Protein AF-A0A2N9XW46-F1 (afdb_monomer_lite)

Structure (mmCIF, N/CA/C/O backbone):
data_AF-A0A2N9XW46-F1
#
_entry.id   AF-A0A2N9XW46-F1
#
loop_
_atom_site.group_PDB
_atom_site.id
_atom_site.type_symbol
_atom_site.label_atom_id
_atom_site.label_alt_id
_atom_site.label_comp_id
_atom_site.label_asym_id
_atom_site.label_entity_id
_atom_site.label_seq_id
_atom_site.pdbx_PDB_ins_code
_atom_site.Cartn_x
_atom_site.Cartn_y
_atom_site.Cartn_z
_atom_site.occupancy
_atom_site.B_iso_or_equiv
_atom_site.auth_seq_id
_atom_site.auth_comp_id
_atom_site.auth_asym_id
_atom_site.auth_atom_id
_atom_site.pdbx_PDB_model_num
ATOM 1 N N . MET A 1 1 ? -12.911 -2.588 5.011 1.00 81.88 1 MET A N 1
ATOM 2 C CA . MET A 1 1 ? -12.621 -1.964 3.715 1.00 81.88 1 MET A CA 1
ATOM 3 C C . MET A 1 1 ? -11.262 -1.303 3.784 1.00 81.88 1 MET A C 1
ATOM 5 O O . MET A 1 1 ? -11.016 -0.516 4.702 1.00 81.88 1 MET A O 1
ATOM 9 N N . ASN A 1 2 ? -10.379 -1.705 2.883 1.00 91.69 2 ASN A N 1
ATOM 10 C CA . ASN A 1 2 ? -9.062 -1.109 2.729 1.00 91.69 2 ASN A CA 1
ATOM 11 C C . ASN A 1 2 ? -9.157 0.026 1.708 1.00 91.69 2 ASN A C 1
ATOM 13 O O . ASN A 1 2 ? -10.032 0.024 0.848 1.00 91.69 2 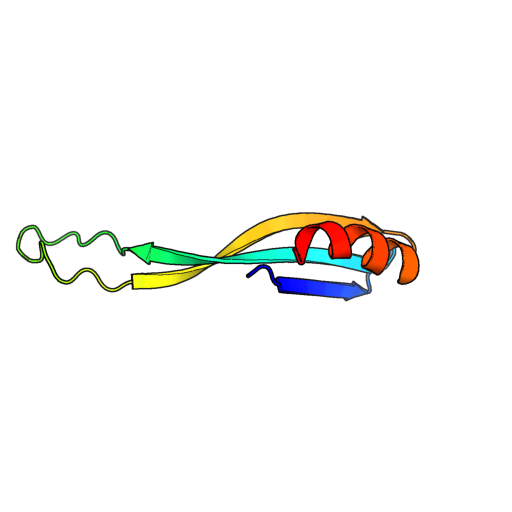ASN A O 1
ATOM 17 N N . ASN A 1 3 ? -8.275 1.005 1.837 1.00 92.31 3 ASN A N 1
ATOM 18 C CA . ASN A 1 3 ? -8.140 2.121 0.918 1.00 92.31 3 ASN A CA 1
ATOM 19 C C . ASN A 1 3 ? -6.700 2.163 0.425 1.00 92.31 3 ASN A C 1
ATOM 21 O O . ASN A 1 3 ? -5.782 1.771 1.149 1.00 92.31 3 ASN A O 1
ATOM 25 N N . VAL A 1 4 ? -6.515 2.673 -0.786 1.00 94.69 4 VAL A N 1
ATOM 26 C CA . VAL A 1 4 ? -5.209 2.772 -1.431 1.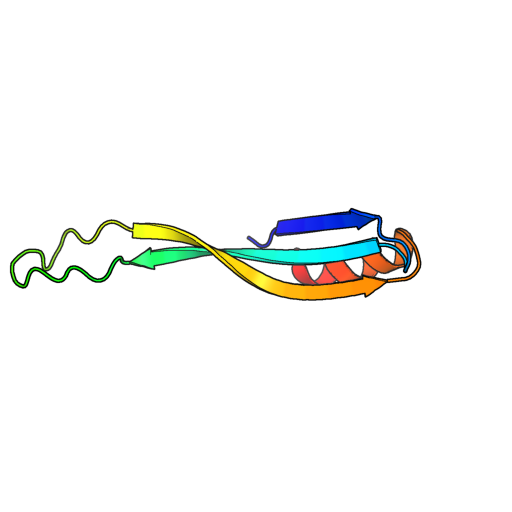00 94.69 4 VAL A CA 1
ATOM 27 C C . VAL A 1 4 ? -4.996 4.212 -1.871 1.00 94.69 4 VAL A C 1
ATOM 29 O O . VAL A 1 4 ? -5.880 4.819 -2.470 1.00 94.69 4 VAL A O 1
ATOM 32 N N . THR A 1 5 ? -3.825 4.759 -1.570 1.00 96.12 5 THR A N 1
ATOM 33 C CA . THR A 1 5 ? -3.353 6.038 -2.109 1.00 96.12 5 THR A CA 1
ATOM 34 C C . THR A 1 5 ? -2.134 5.813 -2.980 1.00 96.12 5 THR A C 1
ATOM 36 O O . THR A 1 5 ? -1.247 5.044 -2.608 1.00 96.12 5 THR A O 1
ATOM 39 N N . TYR A 1 6 ? -2.091 6.524 -4.103 1.00 96.62 6 TYR A N 1
ATOM 40 C CA . TYR A 1 6 ? -0.992 6.504 -5.057 1.00 96.62 6 TYR A CA 1
ATOM 41 C C . TYR A 1 6 ? -0.375 7.894 -5.133 1.00 96.62 6 TYR A C 1
ATOM 43 O O . TYR A 1 6 ? -1.080 8.872 -5.388 1.00 96.62 6 TYR A O 1
ATOM 51 N N . THR A 1 7 ? 0.935 7.969 -4.944 1.00 96.75 7 THR A N 1
ATOM 52 C CA . THR A 1 7 ? 1.690 9.217 -4.985 1.00 96.75 7 THR A CA 1
ATOM 53 C C . THR A 1 7 ? 2.858 9.050 -5.952 1.00 96.75 7 THR A C 1
ATOM 55 O O . THR A 1 7 ? 3.748 8.240 -5.688 1.00 96.75 7 THR A O 1
ATOM 58 N N . PRO A 1 8 ? 2.897 9.792 -7.071 1.00 95.94 8 PRO A N 1
ATOM 59 C CA . PRO A 1 8 ? 4.070 9.823 -7.935 1.00 95.94 8 PRO A CA 1
ATOM 60 C C . PRO A 1 8 ? 5.284 10.379 -7.179 1.00 95.94 8 PRO A C 1
ATOM 62 O O . PRO A 1 8 ? 5.206 11.434 -6.551 1.00 95.94 8 PRO A O 1
ATOM 65 N N . VAL A 1 9 ? 6.412 9.676 -7.245 1.00 95.00 9 VAL A N 1
ATOM 66 C CA . VAL A 1 9 ? 7.697 10.060 -6.648 1.00 95.00 9 VAL A CA 1
ATOM 67 C C . VAL A 1 9 ? 8.818 9.882 -7.674 1.00 95.00 9 VAL A C 1
ATOM 69 O O . VAL A 1 9 ? 8.637 9.250 -8.711 1.00 95.00 9 VAL A O 1
ATOM 72 N N . LYS A 1 10 ? 10.018 10.406 -7.394 1.00 93.81 10 LYS A N 1
ATOM 73 C CA . LYS A 1 10 ? 11.163 10.293 -8.319 1.00 93.81 10 LYS A CA 1
ATOM 74 C C . LYS A 1 10 ? 11.507 8.838 -8.687 1.00 93.81 10 LYS A C 1
ATOM 76 O O . LYS A 1 10 ? 11.967 8.589 -9.792 1.00 93.81 10 LYS A O 1
ATOM 81 N N . ALA A 1 11 ? 11.287 7.904 -7.763 1.00 91.25 11 ALA A N 1
ATOM 82 C CA . ALA A 1 11 ? 11.581 6.480 -7.921 1.00 91.25 11 ALA A CA 1
ATOM 83 C C . ALA A 1 11 ? 10.392 5.643 -8.445 1.00 91.25 11 ALA A C 1
ATOM 85 O O . ALA A 1 11 ? 10.434 4.429 -8.324 1.00 91.25 11 ALA A O 1
ATOM 86 N N . GLY A 1 12 ? 9.314 6.264 -8.945 1.00 95.00 12 GLY A N 1
ATOM 87 C CA . GLY A 1 12 ? 8.135 5.556 -9.462 1.00 95.00 12 GLY A CA 1
ATOM 88 C C . GLY A 1 12 ? 6.830 5.970 -8.779 1.00 95.00 12 GLY A C 1
ATOM 89 O O . GLY A 1 12 ? 6.630 7.134 -8.442 1.00 95.00 12 GLY A O 1
ATOM 90 N N . ILE A 1 13 ? 5.914 5.024 -8.577 1.00 97.31 13 ILE A N 1
ATOM 91 C CA . ILE A 1 13 ? 4.631 5.242 -7.901 1.00 97.31 13 ILE A CA 1
ATOM 92 C C . ILE A 1 13 ? 4.712 4.673 -6.490 1.00 97.31 13 ILE A C 1
ATOM 94 O O . ILE A 1 13 ? 4.874 3.468 -6.296 1.00 97.31 13 ILE A O 1
ATOM 98 N N . HIS A 1 14 ? 4.590 5.544 -5.494 1.00 97.38 14 HIS A N 1
ATOM 99 C CA . HIS A 1 14 ? 4.500 5.154 -4.098 1.00 97.38 14 HIS A CA 1
ATOM 100 C C . HIS A 1 14 ? 3.052 4.817 -3.741 1.00 97.38 14 HIS A C 1
ATOM 102 O O . HIS A 1 14 ? 2.151 5.640 -3.906 1.00 97.38 14 HIS A O 1
ATOM 108 N N . VAL A 1 15 ? 2.828 3.601 -3.262 1.00 96.38 15 VAL A N 1
ATOM 109 C CA . VAL A 1 15 ? 1.510 3.059 -2.952 1.00 96.38 15 VAL A CA 1
ATOM 110 C C . VAL A 1 15 ? 1.412 2.806 -1.457 1.00 96.38 15 VAL A C 1
ATOM 112 O O . VAL A 1 15 ? 2.201 2.046 -0.896 1.00 96.38 15 VAL A O 1
ATOM 115 N N . VAL A 1 16 ? 0.397 3.392 -0.826 1.00 96.69 16 VAL A N 1
ATOM 116 C CA . VAL A 1 16 ? 0.087 3.177 0.592 1.00 96.69 16 VAL A CA 1
ATOM 117 C C . VAL A 1 16 ? -1.296 2.566 0.703 1.00 96.69 16 VAL A C 1
ATOM 119 O O . VAL A 1 16 ? -2.290 3.166 0.290 1.00 96.69 16 VAL A O 1
ATOM 122 N N . VAL A 1 17 ? -1.365 1.383 1.304 1.00 95.62 17 VAL A N 1
ATOM 123 C CA . VAL A 1 17 ? -2.617 0.714 1.636 1.00 95.62 17 VAL A CA 1
ATOM 124 C C . VAL A 1 17 ? -2.901 0.933 3.115 1.00 95.62 17 VAL A C 1
ATOM 126 O O . VAL A 1 17 ? -2.082 0.608 3.979 1.00 95.62 17 VAL A O 1
ATOM 129 N N . PHE A 1 18 ? -4.080 1.459 3.430 1.00 94.50 18 PHE A N 1
ATOM 130 C CA . PHE A 1 18 ? -4.508 1.697 4.802 1.00 94.50 18 PHE A CA 1
ATOM 131 C C . PHE A 1 18 ? -5.928 1.210 5.054 1.00 94.50 18 PHE A C 1
ATOM 133 O O . PHE A 1 18 ? -6.817 1.284 4.209 1.00 94.50 18 PHE A O 1
ATOM 140 N N . ARG A 1 19 ? -6.165 0.758 6.281 1.00 92.38 19 ARG A N 1
ATOM 141 C CA . ARG A 1 19 ? -7.487 0.387 6.772 1.00 92.38 19 ARG A CA 1
ATOM 142 C C . ARG A 1 19 ? -7.948 1.404 7.801 1.00 92.38 19 ARG A C 1
ATOM 144 O O . ARG A 1 19 ? -7.196 1.769 8.705 1.00 92.38 19 ARG A O 1
ATOM 151 N N . THR A 1 20 ? -9.202 1.828 7.698 1.00 89.69 20 THR A N 1
ATOM 152 C CA . THR A 1 20 ? -9.845 2.607 8.761 1.00 89.69 20 THR A CA 1
ATOM 153 C C . THR A 1 20 ? -10.321 1.644 9.843 1.00 89.69 20 THR A C 1
ATOM 155 O O . THR A 1 20 ? -11.097 0.728 9.568 1.00 89.69 20 THR A O 1
ATOM 158 N N . VAL A 1 21 ? -9.833 1.827 11.069 1.00 87.31 21 VAL A N 1
ATOM 159 C CA . VAL A 1 21 ? -10.206 1.023 12.239 1.00 87.31 21 VAL A CA 1
ATOM 160 C C . VAL A 1 21 ? -10.803 1.909 13.324 1.00 87.31 21 VAL A C 1
ATOM 162 O O . VAL A 1 21 ? -10.357 3.036 13.536 1.00 87.31 21 VAL A O 1
ATOM 165 N N . MET A 1 22 ? -11.806 1.397 14.031 1.00 85.75 22 MET A N 1
ATOM 166 C CA . MET A 1 22 ? -12.371 2.072 15.196 1.00 85.75 22 MET A CA 1
ATOM 167 C C . MET A 1 22 ? -11.498 1.764 16.406 1.00 85.75 22 MET A C 1
ATOM 169 O O . MET A 1 22 ? -11.395 0.615 16.833 1.00 85.75 22 MET A O 1
ATOM 173 N N . LYS A 1 23 ? -10.853 2.788 16.960 1.00 81.12 23 LYS A N 1
ATOM 174 C CA . LYS A 1 23 ? -10.089 2.676 18.199 1.00 81.12 23 LYS A CA 1
ATOM 175 C C . LYS A 1 23 ? -10.904 3.294 19.324 1.00 81.12 23 LYS A C 1
ATOM 177 O O . LYS A 1 23 ? -11.278 4.465 19.255 1.00 81.12 23 LYS A O 1
ATOM 182 N N . LYS A 1 24 ? -11.180 2.503 20.361 1.00 76.81 24 LYS A N 1
ATOM 183 C CA . LYS A 1 24 ? -11.773 3.018 21.596 1.00 76.81 24 LYS A CA 1
ATOM 184 C C . LYS A 1 24 ? -10.753 3.939 22.259 1.00 76.81 24 LYS A C 1
ATOM 186 O O . LYS A 1 24 ? -9.611 3.530 22.480 1.00 76.81 24 LYS A O 1
ATOM 191 N N . GLU A 1 25 ? -11.135 5.177 22.550 1.00 72.06 25 GLU A N 1
ATOM 192 C CA . GLU A 1 25 ? -10.283 6.042 23.357 1.00 72.06 25 GLU A CA 1
ATOM 193 C C . GLU A 1 25 ? -10.182 5.472 24.771 1.00 72.06 25 GLU A C 1
ATOM 195 O O . GLU A 1 25 ? -11.180 5.068 25.376 1.00 72.06 25 GLU A O 1
ATOM 200 N N . LYS A 1 26 ? -8.955 5.405 25.293 1.00 61.69 26 LYS A N 1
ATOM 201 C CA . LYS A 1 26 ? -8.721 5.002 26.676 1.00 61.69 26 LYS A CA 1
ATOM 202 C C . LYS A 1 26 ? -9.222 6.153 27.552 1.00 61.69 26 LYS A C 1
ATOM 204 O O . LYS A 1 26 ? -8.604 7.212 27.591 1.00 61.69 26 LYS A O 1
ATOM 209 N N . SER A 1 27 ? -10.382 5.978 28.180 1.00 55.84 27 SER A N 1
ATOM 210 C CA . SER A 1 27 ? -10.864 6.920 29.189 1.00 55.84 27 SER A CA 1
ATOM 211 C C . SER A 1 27 ? -9.983 6.775 30.427 1.00 55.84 27 SER A C 1
ATOM 213 O O . SER A 1 27 ? -9.899 5.688 30.993 1.00 55.84 27 SER A O 1
ATOM 215 N N . ASN A 1 28 ? -9.342 7.861 30.861 1.00 59.31 28 ASN A N 1
ATOM 216 C CA . ASN A 1 28 ? -8.642 7.906 32.149 1.00 59.31 28 ASN A CA 1
ATOM 217 C C . ASN A 1 28 ? -9.613 8.095 33.333 1.00 59.31 28 ASN A C 1
ATOM 219 O O . ASN A 1 28 ? -9.173 8.199 34.474 1.00 59.31 28 ASN A O 1
ATOM 223 N N . ARG A 1 29 ? -10.932 8.164 33.089 1.00 57.00 29 ARG A N 1
ATOM 224 C CA . ARG A 1 29 ? -11.953 8.284 34.136 1.00 57.00 29 ARG A CA 1
ATOM 225 C C . ARG A 1 29 ? -12.609 6.931 34.391 1.00 57.00 29 ARG A C 1
ATOM 227 O O . ARG A 1 29 ? -13.304 6.399 33.528 1.00 57.00 29 ARG A O 1
ATOM 234 N N . ALA A 1 30 ? -12.416 6.427 35.609 1.00 57.72 30 ALA A N 1
ATOM 235 C CA . ALA A 1 30 ? -12.933 5.147 36.094 1.00 57.72 30 ALA A CA 1
ATOM 236 C C . ALA A 1 30 ? -14.474 5.023 36.060 1.00 57.72 30 ALA A C 1
ATOM 238 O O . ALA A 1 30 ? -14.987 3.910 36.048 1.00 57.72 30 ALA A O 1
ATOM 239 N N . ASN A 1 31 ? -15.213 6.137 35.969 1.00 55.97 31 ASN A N 1
ATOM 240 C CA . ASN A 1 31 ? -16.683 6.152 36.032 1.00 55.97 31 ASN A CA 1
ATOM 241 C C . ASN A 1 31 ? -17.406 6.071 34.674 1.00 55.97 31 ASN A C 1
ATOM 243 O O . ASN A 1 31 ? -18.628 6.145 34.644 1.00 55.97 31 ASN A O 1
ATOM 247 N N . ASP A 1 32 ? -16.696 5.912 33.552 1.00 56.09 32 ASP A N 1
ATOM 248 C CA . ASP A 1 32 ? -17.296 5.983 32.204 1.00 56.09 32 ASP A CA 1
ATOM 249 C C . ASP A 1 32 ? -17.267 4.631 31.462 1.00 56.09 32 ASP A C 1
ATOM 251 O O . ASP A 1 32 ? -16.968 4.532 30.267 1.00 56.09 32 ASP A O 1
ATOM 255 N N . LEU A 1 33 ? -17.563 3.556 32.203 1.00 55.00 33 LEU A N 1
ATOM 256 C CA . LEU A 1 33 ? -17.432 2.150 31.787 1.00 55.00 33 LEU A CA 1
ATOM 257 C C . LEU A 1 33 ? -18.189 1.791 30.486 1.00 55.00 33 LEU A C 1
ATOM 259 O O . LEU A 1 33 ? -17.818 0.827 29.815 1.00 55.00 33 LEU A O 1
ATOM 263 N N . GLY A 1 34 ? -19.183 2.586 30.073 1.00 55.12 34 GLY A N 1
ATOM 264 C CA . GLY A 1 34 ? -20.026 2.316 28.898 1.00 55.12 34 GLY A CA 1
ATOM 265 C C . GLY A 1 34 ? -19.917 3.292 27.716 1.00 55.12 34 GLY A C 1
ATOM 266 O O . GLY A 1 34 ? -20.442 2.982 26.650 1.00 55.12 34 GLY A O 1
ATOM 267 N N . ARG A 1 35 ? -19.252 4.452 27.847 1.00 52.50 35 ARG A N 1
ATOM 268 C CA . ARG A 1 35 ? -19.345 5.568 26.869 1.00 52.50 35 ARG A CA 1
ATOM 269 C C . ARG A 1 35 ? -18.004 6.065 26.319 1.00 52.50 35 ARG A C 1
ATOM 271 O O . ARG A 1 35 ? -17.851 7.230 25.960 1.00 52.50 35 ARG A O 1
ATOM 278 N N . GLY A 1 36 ? -17.017 5.181 26.193 1.00 59.91 36 GLY 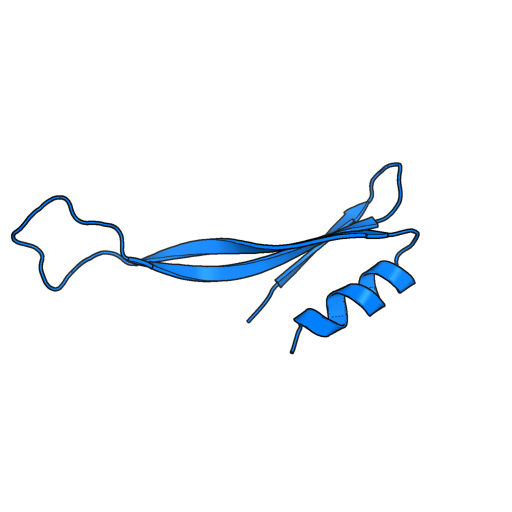A N 1
ATOM 279 C CA . GLY A 1 36 ? -15.773 5.528 25.498 1.00 59.91 36 GLY A CA 1
ATOM 280 C C . GLY A 1 36 ? -16.062 5.971 24.059 1.00 59.91 36 GLY A C 1
ATOM 281 O O . GLY A 1 36 ? -16.597 5.186 23.276 1.00 59.91 36 GLY A O 1
ATOM 282 N N . LYS A 1 37 ? -15.717 7.216 23.707 1.00 69.06 37 LYS A N 1
ATOM 283 C CA . LYS A 1 37 ? -15.778 7.690 22.320 1.00 69.06 37 LYS A CA 1
ATOM 284 C C . LYS A 1 37 ? -14.880 6.794 21.464 1.00 69.06 37 LYS A C 1
ATOM 286 O O . LYS A 1 37 ? -13.731 6.519 21.815 1.00 69.06 37 LYS A O 1
ATOM 291 N N . TYR A 1 38 ? -15.417 6.308 20.353 1.00 73.94 38 TYR A N 1
ATOM 292 C CA . TYR A 1 38 ? -14.622 5.618 19.346 1.00 73.94 38 TYR A CA 1
ATOM 293 C C . TYR A 1 38 ? -14.123 6.649 18.340 1.00 73.94 38 TYR A C 1
ATOM 295 O O . TYR A 1 38 ? -14.904 7.463 17.849 1.00 73.94 38 TYR A O 1
ATOM 303 N N . LYS A 1 39 ? -12.829 6.608 18.023 1.00 80.88 39 LYS A N 1
ATOM 304 C CA . LYS A 1 39 ? -12.243 7.403 16.942 1.00 80.88 39 LYS A CA 1
ATOM 305 C C . LYS A 1 39 ? -11.867 6.493 15.784 1.00 80.88 39 LYS A C 1
ATOM 307 O O . LYS A 1 39 ? -11.273 5.433 15.982 1.00 80.88 39 LYS A O 1
ATOM 312 N N . SER A 1 40 ? -12.186 6.926 14.571 1.00 82.94 40 SER A N 1
ATOM 313 C CA . SER A 1 40 ? -11.684 6.307 13.349 1.00 82.94 40 SER A CA 1
ATOM 314 C C . SER A 1 40 ? -10.206 6.655 13.175 1.00 82.94 40 SER A C 1
ATOM 316 O O . SER A 1 40 ? -9.849 7.829 13.078 1.00 82.94 40 SER A O 1
ATOM 318 N N . VAL A 1 41 ? -9.346 5.645 13.120 1.00 86.19 41 VAL A N 1
ATOM 319 C CA . VAL A 1 41 ? -7.903 5.791 12.908 1.00 86.19 41 VAL A CA 1
ATOM 320 C C . VAL A 1 41 ? -7.532 5.109 11.598 1.00 86.19 41 VAL A C 1
ATOM 322 O O . VAL A 1 41 ? -7.971 3.989 11.334 1.00 86.19 41 VAL A O 1
ATOM 325 N N . LYS A 1 42 ? -6.712 5.768 10.775 1.00 90.88 42 LYS A N 1
ATOM 326 C CA . LYS A 1 42 ? -6.102 5.141 9.598 1.00 90.88 42 LYS A CA 1
ATOM 327 C C . LYS A 1 42 ? -4.887 4.339 10.051 1.00 90.88 42 LYS A C 1
ATOM 329 O O . LYS A 1 42 ? -3.990 4.887 10.686 1.00 90.88 42 LYS A O 1
ATOM 334 N N . LYS A 1 43 ? -4.861 3.049 9.739 1.00 92.00 43 LYS A N 1
ATOM 335 C CA . LYS A 1 43 ? -3.722 2.168 9.994 1.00 92.00 43 LYS A CA 1
ATOM 336 C C . LYS A 1 43 ? -3.137 1.727 8.660 1.00 92.00 43 LYS A C 1
ATOM 338 O O . LYS A 1 43 ? -3.853 1.108 7.876 1.00 92.00 43 LYS A O 1
ATOM 343 N N . VAL A 1 44 ? -1.864 2.027 8.421 1.00 94.06 44 VAL A N 1
ATOM 344 C CA . VAL A 1 44 ? -1.126 1.501 7.264 1.00 94.06 44 VAL A CA 1
ATOM 345 C C . VAL A 1 44 ? -0.977 -0.012 7.425 1.00 94.06 44 VAL A C 1
ATOM 347 O O . VAL A 1 44 ? -0.672 -0.495 8.518 1.00 94.06 44 VAL A O 1
ATOM 350 N N . ILE A 1 45 ? -1.265 -0.753 6.358 1.00 93.75 45 ILE A N 1
ATOM 351 C CA . ILE A 1 45 ? -1.198 -2.222 6.322 1.00 93.75 45 ILE A CA 1
ATOM 352 C C . ILE A 1 45 ? -0.179 -2.735 5.305 1.00 93.75 45 ILE A C 1
ATOM 354 O O . ILE A 1 45 ? 0.354 -3.822 5.495 1.00 93.75 45 ILE A O 1
ATOM 358 N N . ALA A 1 46 ? 0.110 -1.957 4.263 1.00 94.75 46 ALA A N 1
ATOM 359 C CA . ALA A 1 46 ? 1.164 -2.237 3.303 1.00 94.75 46 ALA A CA 1
ATOM 360 C C . ALA A 1 46 ? 1.622 -0.928 2.656 1.00 94.75 46 ALA A C 1
ATOM 362 O O . ALA A 1 46 ? 0.829 -0.002 2.478 1.00 94.75 46 ALA A O 1
ATOM 363 N N . GLU A 1 47 ? 2.894 -0.870 2.290 1.00 96.94 47 GLU A N 1
ATOM 364 C CA . GLU A 1 47 ? 3.510 0.289 1.656 1.00 96.94 47 GLU A CA 1
ATOM 365 C C . GLU A 1 47 ? 4.603 -0.196 0.710 1.00 96.94 47 GLU A C 1
ATOM 367 O O . GLU A 1 47 ? 5.395 -1.071 1.072 1.00 96.94 47 GLU A O 1
ATOM 372 N N . LYS A 1 48 ? 4.618 0.322 -0.519 1.00 96.75 48 LYS A N 1
ATOM 373 C CA . LYS A 1 48 ? 5.619 -0.051 -1.520 1.00 96.75 48 LYS A CA 1
ATOM 374 C C . LYS A 1 48 ? 5.760 1.027 -2.586 1.00 96.75 48 LYS A C 1
ATOM 376 O O . LYS A 1 48 ? 4.771 1.624 -2.994 1.00 96.75 48 LYS A O 1
ATOM 381 N N . THR A 1 49 ? 6.975 1.226 -3.087 1.00 97.38 49 THR A N 1
ATOM 382 C CA . THR A 1 49 ? 7.228 2.009 -4.305 1.00 97.38 49 THR A CA 1
ATOM 383 C C . THR A 1 49 ? 7.470 1.057 -5.470 1.00 97.38 49 THR A C 1
ATOM 385 O O . THR A 1 49 ? 8.193 0.071 -5.314 1.00 97.38 49 THR A O 1
ATOM 388 N N . LEU A 1 50 ? 6.824 1.313 -6.606 1.00 96.06 50 LEU A N 1
ATOM 389 C CA . LEU A 1 50 ? 6.849 0.451 -7.786 1.00 96.06 50 LEU A CA 1
ATOM 390 C C . LEU A 1 50 ? 7.120 1.260 -9.052 1.00 96.06 50 LEU A C 1
ATOM 392 O O . LEU A 1 50 ? 6.669 2.400 -9.183 1.00 96.06 50 LEU A O 1
ATOM 396 N N . ASP A 1 51 ? 7.814 0.637 -9.999 1.00 94.12 51 ASP A N 1
ATOM 397 C CA . ASP A 1 51 ? 8.124 1.241 -11.289 1.00 94.12 51 ASP A CA 1
ATOM 398 C C . ASP A 1 51 ? 6.887 1.196 -12.195 1.00 94.12 51 ASP A C 1
ATOM 400 O O . ASP A 1 51 ? 6.578 0.190 -12.830 1.00 94.12 51 ASP A O 1
ATOM 404 N N . GLY A 1 52 ? 6.151 2.308 -12.223 1.00 92.94 52 GLY A N 1
ATOM 405 C CA . GLY A 1 52 ? 5.006 2.508 -13.109 1.00 92.94 52 GLY A CA 1
ATOM 406 C C . GLY A 1 52 ? 3.637 2.194 -12.498 1.00 92.9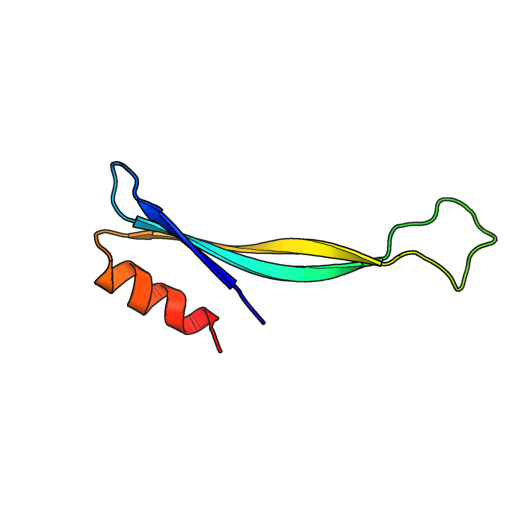4 52 GLY A C 1
ATOM 407 O O . GLY A 1 52 ? 3.490 1.528 -11.470 1.00 92.94 52 GLY A O 1
ATOM 408 N N . TRP A 1 53 ? 2.603 2.720 -13.157 1.00 94.62 53 TRP A N 1
ATOM 409 C CA . TRP A 1 53 ? 1.215 2.630 -12.701 1.00 94.62 53 TRP A CA 1
ATOM 410 C C . TRP A 1 53 ? 0.651 1.213 -12.772 1.00 94.62 53 TRP A C 1
ATOM 412 O O . TRP A 1 53 ? -0.031 0.794 -11.843 1.00 94.62 53 TRP A O 1
ATOM 422 N N . GLU A 1 54 ? 0.956 0.451 -13.823 1.00 94.94 54 GLU A N 1
ATOM 423 C CA . GLU A 1 54 ? 0.443 -0.917 -13.985 1.00 94.94 54 GLU A CA 1
ATOM 424 C C . GLU A 1 54 ? 0.892 -1.834 -12.842 1.00 94.94 54 GLU A C 1
ATOM 426 O O . GLU A 1 54 ? 0.067 -2.506 -12.222 1.00 94.94 54 GLU A O 1
ATOM 431 N N . ALA A 1 55 ? 2.183 -1.792 -12.495 1.00 95.25 55 ALA A N 1
ATOM 4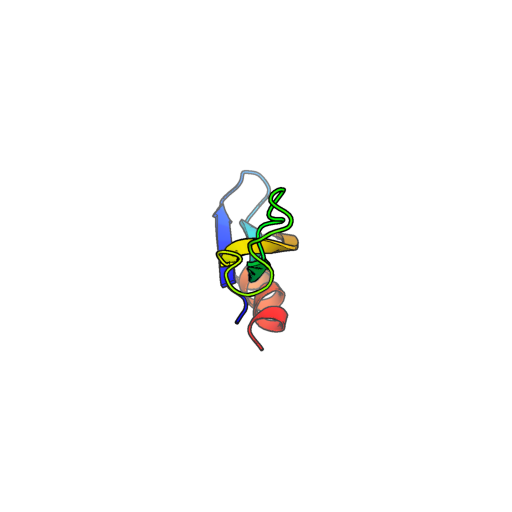32 C CA . ALA A 1 55 ? 2.730 -2.542 -11.370 1.00 95.25 55 ALA A CA 1
ATOM 433 C C . ALA A 1 55 ? 2.088 -2.113 -10.039 1.00 95.25 55 ALA A C 1
ATOM 435 O O . ALA A 1 55 ? 1.729 -2.963 -9.222 1.00 95.25 55 ALA A O 1
ATOM 436 N N . ALA A 1 56 ? 1.897 -0.805 -9.834 1.00 95.44 56 ALA A N 1
ATOM 437 C CA . ALA A 1 56 ? 1.235 -0.249 -8.655 1.00 95.44 56 ALA A CA 1
ATOM 438 C C . ALA A 1 56 ? -0.227 -0.708 -8.512 1.00 95.44 56 ALA A C 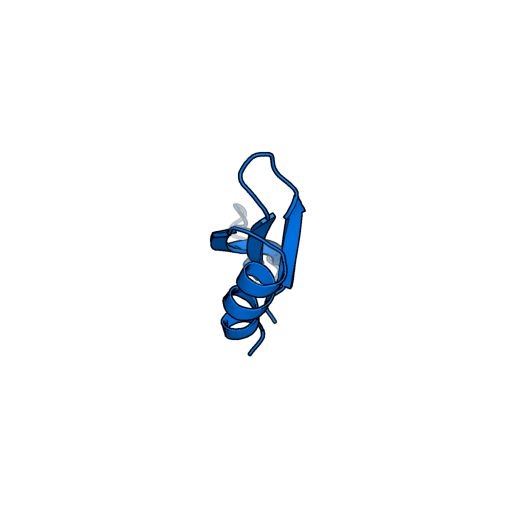1
ATOM 440 O O . ALA A 1 56 ? -0.650 -1.111 -7.422 1.00 95.44 56 ALA A O 1
ATOM 441 N N . TYR A 1 57 ? -0.993 -0.696 -9.604 1.00 94.50 57 TYR A N 1
ATOM 442 C CA . TYR A 1 57 ? -2.376 -1.169 -9.622 1.00 94.50 57 TYR A CA 1
ATOM 443 C C . TYR A 1 57 ? -2.460 -2.675 -9.380 1.00 94.50 57 TYR A C 1
ATOM 445 O O . TYR A 1 57 ? -3.186 -3.100 -8.483 1.00 94.50 57 TYR A O 1
ATOM 453 N N . ALA A 1 58 ? -1.676 -3.482 -10.100 1.00 95.06 58 ALA A N 1
ATOM 454 C CA . ALA A 1 58 ? -1.667 -4.933 -9.925 1.00 95.06 58 ALA A CA 1
ATOM 455 C C . ALA A 1 58 ? -1.292 -5.331 -8.489 1.00 95.06 58 ALA A C 1
ATOM 457 O O . ALA A 1 58 ? -1.953 -6.171 -7.876 1.00 95.06 58 ALA A O 1
ATOM 458 N N . TRP A 1 59 ? -0.270 -4.684 -7.919 1.00 95.81 59 TRP A N 1
ATOM 459 C CA . TRP A 1 59 ? 0.162 -4.946 -6.550 1.00 95.81 59 TRP A CA 1
ATOM 460 C C . TRP A 1 59 ? -0.874 -4.522 -5.507 1.00 95.81 59 TRP A C 1
ATOM 462 O O . TRP A 1 59 ? -1.080 -5.246 -4.540 1.00 95.81 59 TRP A O 1
ATOM 472 N N . SER A 1 60 ? -1.528 -3.371 -5.661 1.00 93.88 60 SER A N 1
ATOM 473 C CA . SER A 1 60 ? -2.499 -2.891 -4.667 1.00 93.88 60 SER A CA 1
ATOM 474 C C . SER A 1 60 ? -3.842 -3.626 -4.710 1.00 93.88 60 SER A C 1
ATOM 476 O O . SER A 1 60 ? -4.512 -3.731 -3.681 1.00 93.88 60 SER A O 1
ATOM 478 N N . ASN A 1 61 ? -4.216 -4.181 -5.869 1.00 93.75 61 ASN A N 1
ATOM 479 C CA . ASN A 1 61 ? -5.497 -4.856 -6.073 1.00 93.75 61 ASN A CA 1
ATOM 480 C C . ASN A 1 61 ? -5.691 -6.064 -5.140 1.00 93.75 61 ASN A C 1
ATOM 482 O O . ASN A 1 61 ? -6.802 -6.319 -4.685 1.00 93.75 61 ASN A O 1
ATOM 486 N N . GLN A 1 62 ? -4.605 -6.750 -4.759 1.00 92.44 62 GLN A N 1
ATOM 487 C CA . GLN A 1 62 ? -4.656 -7.861 -3.795 1.00 92.44 62 GLN A CA 1
ATOM 488 C C . GLN A 1 62 ? -5.156 -7.441 -2.399 1.00 92.44 62 GLN A C 1
ATOM 490 O O . GLN A 1 62 ? -5.570 -8.287 -1.612 1.00 92.44 62 GLN A O 1
ATOM 495 N N . PHE A 1 63 ? -5.113 -6.143 -2.077 1.00 90.69 63 PHE A N 1
ATOM 496 C CA . PHE A 1 63 ? -5.567 -5.608 -0.796 1.00 90.69 63 PHE A CA 1
ATOM 497 C C . PHE A 1 63 ? -6.977 -5.012 -0.854 1.00 90.69 63 PHE A C 1
ATOM 499 O O . PHE A 1 63 ? -7.474 -4.578 0.184 1.00 90.69 63 PHE A O 1
ATOM 506 N N . LEU A 1 64 ? -7.610 -4.943 -2.029 1.00 83.69 64 LEU A N 1
ATOM 507 C CA . LEU A 1 64 ? -8.956 -4.379 -2.199 1.00 83.69 64 LEU A CA 1
ATOM 508 C C . LEU A 1 64 ? -10.086 -5.393 -1.937 1.00 83.69 64 LEU A C 1
ATOM 510 O O . LEU A 1 64 ? -11.253 -5.003 -1.977 1.00 83.69 64 LEU A O 1
ATOM 514 N N . VAL A 1 65 ? -9.733 -6.652 -1.648 1.00 70.62 65 VAL A N 1
ATOM 515 C CA . VAL A 1 65 ? -10.643 -7.761 -1.294 1.00 70.62 65 VAL A CA 1
ATOM 516 C C . VAL A 1 65 ? -11.289 -7.562 0.082 1.00 70.62 65 VAL A C 1
ATOM 518 O O . VAL A 1 65 ? -10.618 -7.034 1.005 1.00 70.62 65 VAL A O 1
#

Sequence (65 aa):
MNNVTYTPVKAGIHVVVFRTVMKKEKSNRANDLGRGKYKSVKKVIAEKTLDGWEAAYAWSNQFLV

Radius of gyration: 17.14 Å; chains: 1; bounding box: 32×18×50 Å

pLDDT: mean 85.13, std 14.4, range [52.5, 97.38]

Foldseek 3Di:
DKDWDWDQDPQAIKIWIWDWDWDFDDDPDPPPVDDGDTDTDIDTDDIDGDHYDVVRCVVCVVVVD

Organism: NCBI:txid1196083

Secondary structure (DSSP, 8-state):
-EEEEEEEETTEEEEEEEEEEEEEP--S-TT-TT-PPEEEEEEEEEEEEESSHHHHHHHHHTT--